Protein AF-A0A9D9AH36-F1 (afdb_monomer_lite)

Structure (mmCIF, N/CA/C/O backbone):
data_AF-A0A9D9AH36-F1
#
_entry.id   AF-A0A9D9AH36-F1
#
loop_
_atom_site.group_PDB
_atom_site.id
_atom_site.type_symbol
_atom_site.label_atom_id
_atom_site.label_alt_id
_atom_site.label_comp_id
_atom_site.label_asym_id
_atom_site.label_entity_id
_atom_site.label_seq_id
_atom_site.pdbx_PDB_ins_code
_atom_site.Cartn_x
_atom_site.Cartn_y
_atom_site.Cartn_z
_atom_site.occupancy
_atom_site.B_iso_or_equiv
_atom_site.auth_seq_id
_atom_site.auth_comp_id
_atom_site.auth_asym_id
_atom_site.auth_atom_id
_atom_site.pdbx_PDB_model_num
ATOM 1 N N . PHE A 1 1 ? 1.449 7.543 4.435 1.00 92.88 1 PHE A N 1
ATOM 2 C CA . PHE A 1 1 ? 0.827 6.372 3.781 1.00 92.88 1 PHE A CA 1
ATOM 3 C C . PHE A 1 1 ? -0.257 6.823 2.823 1.00 92.88 1 PHE A C 1
ATOM 5 O O . PHE A 1 1 ? -0.036 6.659 1.636 1.00 92.88 1 PHE A O 1
ATOM 12 N N . LYS A 1 2 ? -1.359 7.418 3.315 1.00 96.12 2 LYS A N 1
ATOM 13 C CA . LYS A 1 2 ? -2.497 7.848 2.488 1.00 96.12 2 LYS A CA 1
ATOM 14 C C . LYS A 1 2 ? -2.066 8.689 1.283 1.00 96.12 2 LYS A C 1
ATOM 16 O O . LYS A 1 2 ? -2.300 8.270 0.167 1.00 96.12 2 LYS A O 1
ATOM 21 N N . ASP A 1 3 ? -1.313 9.765 1.500 1.00 98.19 3 ASP A N 1
ATOM 22 C CA . ASP A 1 3 ? -0.877 10.638 0.396 1.00 98.19 3 ASP A CA 1
ATOM 23 C C . ASP A 1 3 ? -0.014 9.901 -0.640 1.00 98.19 3 ASP A C 1
ATOM 25 O O . ASP A 1 3 ? -0.188 10.065 -1.842 1.00 98.19 3 ASP A O 1
ATOM 29 N N . SER A 1 4 ? 0.893 9.032 -0.179 1.00 98.19 4 SER A N 1
ATOM 30 C CA . SER A 1 4 ? 1.707 8.192 -1.065 1.00 98.19 4 SER A CA 1
ATOM 31 C C . SER A 1 4 ? 0.847 7.214 -1.864 1.00 98.19 4 SER A C 1
ATOM 33 O O . SER A 1 4 ? 1.107 7.007 -3.044 1.00 98.19 4 SER A O 1
ATOM 35 N N . PHE A 1 5 ? -0.164 6.615 -1.232 1.00 98.50 5 PHE A N 1
ATOM 36 C CA . PHE A 1 5 ? -1.124 5.755 -1.912 1.00 98.50 5 PHE A CA 1
ATOM 37 C C . PHE A 1 5 ? -1.921 6.554 -2.944 1.00 98.50 5 PHE A C 1
ATOM 39 O O . PHE A 1 5 ? -1.938 6.157 -4.097 1.00 98.50 5 PHE A O 1
ATOM 46 N N . ASP A 1 6 ? -2.496 7.699 -2.575 1.00 98.50 6 ASP A N 1
ATOM 47 C CA . ASP A 1 6 ? -3.353 8.513 -3.448 1.00 98.50 6 ASP A CA 1
ATOM 48 C C . ASP A 1 6 ? -2.613 8.989 -4.699 1.00 98.50 6 ASP A C 1
ATOM 50 O O . ASP A 1 6 ? -3.150 8.948 -5.807 1.00 98.50 6 ASP A O 1
ATOM 54 N N . ILE A 1 7 ? -1.353 9.406 -4.538 1.00 98.62 7 ILE A N 1
ATOM 55 C CA . ILE A 1 7 ? -0.502 9.799 -5.662 1.00 98.62 7 ILE A CA 1
ATOM 56 C C . ILE A 1 7 ? -0.267 8.606 -6.592 1.00 98.62 7 ILE A C 1
ATOM 58 O O . ILE A 1 7 ? -0.540 8.715 -7.786 1.00 98.62 7 ILE A O 1
ATOM 62 N N . LEU A 1 8 ? 0.182 7.464 -6.060 1.00 98.62 8 LEU A N 1
ATOM 63 C CA . LEU A 1 8 ? 0.492 6.285 -6.875 1.00 98.62 8 LEU A CA 1
ATOM 64 C C . LEU A 1 8 ? -0.757 5.643 -7.488 1.00 98.62 8 LEU A C 1
ATOM 66 O O . LEU A 1 8 ? -0.685 5.110 -8.591 1.00 98.62 8 LEU A O 1
ATOM 70 N N . TYR A 1 9 ? -1.894 5.705 -6.798 1.00 98.56 9 TYR A N 1
ATOM 71 C CA . TYR A 1 9 ? -3.177 5.210 -7.281 1.00 98.56 9 TYR A CA 1
ATOM 72 C C . TYR A 1 9 ? -3.659 6.046 -8.469 1.00 98.56 9 TYR A C 1
ATOM 74 O O . TYR A 1 9 ? -4.007 5.497 -9.511 1.00 98.56 9 TYR A O 1
ATOM 82 N N . ARG A 1 10 ? -3.575 7.380 -8.362 1.00 98.50 10 ARG A N 1
ATOM 83 C CA . ARG A 1 10 ? -3.886 8.299 -9.464 1.00 98.50 10 ARG A CA 1
ATOM 84 C C . ARG A 1 10 ? -2.940 8.120 -10.654 1.00 98.50 10 ARG A C 1
ATOM 86 O O . ARG A 1 10 ? -3.410 8.020 -11.780 1.00 98.50 10 ARG A O 1
ATOM 93 N N . GLU A 1 11 ? -1.628 8.047 -10.424 1.00 98.62 11 GLU A N 1
ATOM 94 C CA . GLU A 1 11 ? -0.652 7.743 -11.488 1.00 98.62 11 GLU A CA 1
ATOM 95 C C . GLU A 1 11 ? -0.893 6.360 -12.117 1.00 98.62 11 GLU A C 1
ATOM 97 O O . GLU A 1 11 ? -0.603 6.138 -13.295 1.00 98.62 11 GLU A O 1
ATOM 102 N N . GLY A 1 12 ? -1.446 5.428 -11.339 1.00 98.25 12 GLY A N 1
ATOM 103 C CA . GLY A 1 12 ? -1.760 4.066 -11.748 1.00 98.25 12 GLY A CA 1
ATOM 104 C C . GLY A 1 12 ? -2.861 3.944 -12.795 1.00 98.25 12 GLY A C 1
ATOM 105 O O . GLY A 1 12 ? -2.914 2.910 -13.455 1.00 98.25 12 GLY A O 1
ATOM 106 N N . ALA A 1 13 ? -3.662 4.991 -13.016 1.00 97.88 13 ALA A N 1
ATOM 107 C CA . ALA A 1 13 ? -4.607 5.039 -14.132 1.00 97.88 13 ALA A CA 1
ATOM 108 C C . ALA A 1 13 ? -3.904 4.866 -15.494 1.00 97.88 13 ALA A C 1
ATOM 110 O O . ALA A 1 13 ? -4.484 4.310 -16.422 1.00 97.88 13 ALA A O 1
ATOM 111 N N . GLU A 1 14 ? -2.639 5.289 -15.595 1.00 98.25 14 GLU A N 1
ATOM 112 C CA . GLU A 1 14 ? -1.827 5.151 -16.808 1.00 98.25 14 GLU A CA 1
ATOM 113 C C . GLU A 1 14 ? -0.610 4.242 -16.602 1.00 98.25 14 GLU A C 1
ATOM 115 O O . GLU A 1 14 ? -0.261 3.440 -17.470 1.00 98.25 14 GLU A O 1
ATOM 120 N N . ARG A 1 15 ? 0.093 4.384 -15.469 1.00 97.94 15 ARG A N 1
ATOM 121 C CA . ARG A 1 15 ? 1.386 3.725 -15.220 1.00 97.94 15 ARG A CA 1
ATOM 122 C C . ARG A 1 15 ? 1.499 3.217 -13.777 1.00 97.94 15 ARG A C 1
ATOM 124 O O . ARG A 1 15 ? 2.221 3.837 -12.983 1.00 97.94 15 ARG A O 1
ATOM 131 N N . PRO A 1 16 ? 0.872 2.067 -13.453 1.00 97.94 16 PRO A N 1
ATOM 132 C CA . PRO A 1 16 ? 0.908 1.460 -12.122 1.00 97.94 16 PRO A CA 1
ATOM 133 C C . PRO A 1 16 ? 2.321 1.326 -11.547 1.00 97.94 16 PRO A C 1
ATOM 135 O O . PRO A 1 16 ? 3.279 1.018 -12.261 1.00 97.94 16 PRO A O 1
ATOM 138 N N . LYS A 1 17 ? 2.445 1.544 -10.234 1.00 98.19 17 LYS A N 1
ATOM 139 C CA . LYS A 1 17 ? 3.692 1.401 -9.466 1.00 98.19 17 LYS A CA 1
ATOM 140 C C . LYS A 1 17 ? 3.440 0.647 -8.165 1.00 98.19 17 LYS A C 1
ATOM 142 O O . LYS A 1 17 ? 2.301 0.387 -7.792 1.00 98.19 17 LYS A O 1
ATOM 147 N N . MET A 1 18 ? 4.517 0.309 -7.464 1.00 98.25 18 MET A N 1
ATOM 148 C CA . MET A 1 18 ? 4.450 -0.358 -6.165 1.00 98.25 18 MET A CA 1
ATOM 149 C C . MET A 1 18 ? 4.635 0.623 -5.002 1.00 98.25 18 MET A C 1
ATOM 151 O O . MET A 1 18 ? 5.425 1.562 -5.090 1.00 98.25 18 MET A O 1
ATOM 155 N N . LEU A 1 19 ? 3.982 0.335 -3.876 1.00 98.12 19 LEU A N 1
ATOM 156 C CA . LEU A 1 19 ? 4.211 0.987 -2.587 1.00 98.12 19 LEU A CA 1
ATOM 157 C C . LEU A 1 19 ? 4.679 -0.061 -1.572 1.00 98.12 19 LEU A C 1
ATOM 159 O O . LEU A 1 19 ? 4.037 -1.090 -1.390 1.00 98.12 19 LEU A O 1
ATOM 163 N N . THR A 1 20 ? 5.799 0.193 -0.893 1.00 97.81 20 THR A N 1
ATOM 164 C CA . THR A 1 20 ? 6.247 -0.646 0.230 1.00 97.81 20 THR A CA 1
ATOM 165 C C . THR A 1 20 ? 5.746 -0.065 1.546 1.00 97.81 20 THR A C 1
ATOM 167 O O . THR A 1 20 ? 5.943 1.119 1.813 1.00 97.81 20 THR A O 1
ATOM 170 N N . VAL A 1 21 ? 5.187 -0.914 2.411 1.00 95.06 21 VAL A N 1
ATOM 171 C CA . VAL A 1 21 ? 4.839 -0.553 3.790 1.00 95.06 21 VAL A CA 1
ATOM 172 C C . VAL A 1 21 ? 5.757 -1.308 4.749 1.00 95.06 21 VAL A C 1
ATOM 174 O O . VAL A 1 21 ? 5.690 -2.530 4.858 1.00 95.06 21 VAL A O 1
ATOM 177 N N . GLY A 1 22 ? 6.651 -0.584 5.425 1.00 94.88 22 GLY A N 1
ATOM 178 C CA . GLY A 1 22 ? 7.570 -1.161 6.407 1.00 94.88 22 GLY A CA 1
ATOM 179 C C . GLY A 1 22 ? 6.920 -1.297 7.782 1.00 94.88 22 GLY A C 1
ATOM 180 O O . GLY A 1 22 ? 6.453 -0.308 8.345 1.00 94.88 22 GLY A O 1
ATOM 181 N N . LEU A 1 23 ? 6.931 -2.506 8.347 1.00 95.88 23 LEU A N 1
ATOM 182 C CA . LEU A 1 23 ? 6.359 -2.805 9.660 1.00 95.88 23 LEU A CA 1
ATOM 183 C C . LEU A 1 23 ? 7.437 -3.403 10.570 1.00 95.88 23 LEU A C 1
ATOM 185 O O . LEU A 1 23 ? 8.232 -4.232 10.140 1.00 95.88 23 LEU A O 1
ATOM 189 N N . HIS A 1 24 ? 7.436 -3.014 11.843 1.00 96.88 24 HIS A N 1
ATOM 190 C CA . HIS A 1 24 ? 8.283 -3.618 12.872 1.00 96.88 24 HIS A CA 1
ATOM 191 C C . HIS A 1 24 ? 7.425 -3.954 14.088 1.00 96.88 24 HIS A C 1
ATOM 193 O O . HIS A 1 24 ? 6.765 -3.059 14.624 1.00 96.88 24 HIS A O 1
ATOM 199 N N . ALA A 1 25 ? 7.477 -5.202 14.564 1.00 95.69 25 ALA A N 1
ATOM 200 C CA . ALA A 1 25 ? 6.649 -5.682 15.676 1.00 95.69 25 ALA A CA 1
ATOM 201 C C . ALA A 1 25 ? 6.794 -4.806 16.931 1.00 95.69 25 ALA A C 1
ATOM 203 O O . ALA A 1 25 ? 5.804 -4.318 17.473 1.00 95.69 25 ALA A O 1
ATOM 204 N N . ARG A 1 26 ? 8.038 -4.485 17.316 1.00 96.06 26 ARG A N 1
ATOM 205 C CA . ARG A 1 26 ? 8.338 -3.610 18.461 1.00 96.06 26 ARG A CA 1
ATOM 206 C C . ARG A 1 26 ? 7.758 -2.201 18.316 1.00 96.06 26 ARG A C 1
ATOM 208 O O . ARG A 1 26 ? 7.550 -1.543 19.328 1.00 96.06 26 ARG A O 1
ATOM 215 N N . LEU A 1 27 ? 7.541 -1.697 17.098 1.00 94.81 27 LEU A N 1
ATOM 216 C CA . LEU A 1 27 ? 7.032 -0.342 16.871 1.00 94.81 27 LEU A CA 1
ATOM 217 C C . LEU A 1 27 ? 5.520 -0.322 16.689 1.00 94.81 27 LEU A C 1
ATOM 219 O O . LEU A 1 27 ? 4.838 0.349 17.461 1.00 94.81 27 LEU A O 1
ATOM 223 N N . LEU A 1 28 ? 5.019 -1.019 15.674 1.00 95.25 28 LE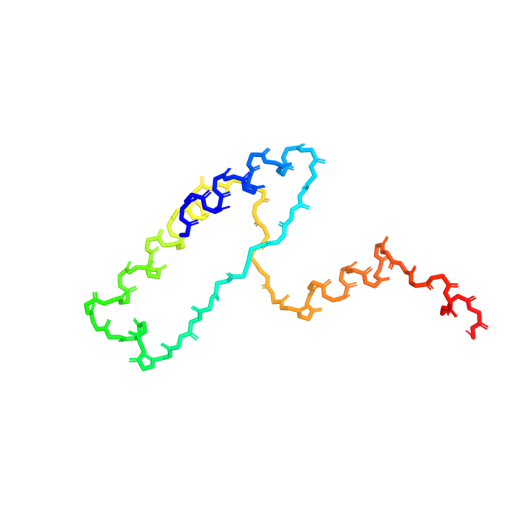U A N 1
ATOM 224 C CA . LEU A 1 28 ? 3.622 -0.947 15.260 1.00 95.25 28 LEU A CA 1
ATOM 225 C C . LEU A 1 28 ? 2.713 -1.845 16.101 1.00 95.25 28 LEU A C 1
ATOM 227 O O . LEU A 1 28 ? 1.548 -1.516 16.268 1.00 95.25 28 LEU A O 1
ATOM 231 N N . GLY A 1 29 ? 3.251 -2.917 16.691 1.00 94.81 29 GLY A N 1
ATOM 232 C CA . GLY A 1 29 ? 2.498 -3.829 17.558 1.00 94.81 29 GLY A CA 1
ATOM 233 C C . GLY A 1 29 ? 2.073 -3.223 18.898 1.00 94.81 29 GLY A C 1
ATOM 234 O O . GLY A 1 29 ? 1.376 -3.870 19.670 1.00 94.81 29 GLY A O 1
ATOM 235 N N . ARG A 1 30 ? 2.477 -1.983 19.204 1.00 96.69 30 ARG A N 1
ATOM 236 C CA . ARG A 1 30 ? 2.047 -1.294 20.426 1.00 96.69 30 ARG A CA 1
ATOM 237 C C . ARG A 1 30 ? 0.556 -0.939 20.344 1.00 96.69 30 ARG A C 1
ATOM 239 O O . ARG A 1 30 ? 0.145 -0.426 19.302 1.00 96.69 30 ARG A O 1
ATOM 246 N N . PRO A 1 31 ? -0.224 -1.069 21.436 1.00 96.62 31 PRO A N 1
ATOM 247 C CA . PRO A 1 31 ? -1.655 -0.744 21.440 1.00 96.62 31 PRO A CA 1
ATOM 248 C C . PRO A 1 31 ? -1.982 0.653 20.886 1.00 96.62 31 PRO A C 1
ATOM 250 O O . PRO A 1 31 ? -2.875 0.799 20.060 1.00 96.62 31 PRO A O 1
ATOM 253 N N . GLY A 1 32 ? -1.186 1.673 21.228 1.00 96.44 32 GLY A N 1
ATOM 254 C CA . GLY A 1 32 ? -1.370 3.039 20.713 1.00 96.44 32 GLY A CA 1
ATOM 255 C C . GLY A 1 32 ? -1.011 3.246 19.232 1.00 96.44 32 GLY A C 1
ATOM 256 O O . GLY A 1 32 ? -1.144 4.356 18.725 1.00 96.44 32 GLY A O 1
ATOM 257 N N . ARG A 1 33 ? -0.508 2.220 18.530 1.00 95.62 33 ARG A N 1
ATOM 258 C CA . ARG A 1 33 ? -0.050 2.311 17.130 1.00 95.62 33 ARG A CA 1
ATOM 259 C C . ARG A 1 33 ? -0.682 1.277 16.206 1.00 95.62 33 ARG A C 1
ATOM 261 O O . ARG A 1 33 ? -0.838 1.581 15.026 1.00 95.62 33 ARG A O 1
ATOM 268 N N . ILE A 1 34 ? -1.088 0.111 16.710 1.00 96.88 34 ILE A N 1
ATOM 269 C CA . ILE A 1 34 ? -1.626 -0.974 15.876 1.00 96.88 34 ILE A CA 1
ATOM 270 C C . ILE A 1 34 ? -2.887 -0.559 15.107 1.00 96.88 34 ILE A C 1
ATOM 272 O O . ILE A 1 34 ? -3.064 -0.952 13.958 1.00 96.88 34 ILE A O 1
ATOM 276 N N . GLY A 1 35 ? -3.695 0.349 15.668 1.00 96.94 35 GLY A N 1
ATOM 277 C CA . GLY A 1 35 ? -4.847 0.942 14.979 1.00 96.94 35 GLY A CA 1
ATOM 278 C C . GLY A 1 35 ? -4.501 1.631 13.650 1.00 96.94 35 GLY A C 1
ATOM 279 O O . GLY A 1 35 ? -5.351 1.723 12.771 1.00 96.94 35 GLY A O 1
ATOM 280 N N . ALA A 1 36 ? -3.257 2.088 13.458 1.00 94.62 36 ALA A N 1
ATOM 281 C CA . ALA A 1 36 ? -2.821 2.635 12.175 1.00 94.62 36 ALA A CA 1
ATOM 282 C C . ALA A 1 36 ? -2.757 1.566 11.074 1.00 94.62 36 ALA A C 1
ATOM 284 O O . ALA A 1 36 ? -3.038 1.884 9.924 1.00 94.62 36 ALA A O 1
ATOM 285 N N . LEU A 1 37 ? -2.429 0.314 11.416 1.00 95.31 37 LEU A N 1
ATOM 286 C CA . LEU A 1 37 ? -2.417 -0.791 10.457 1.00 95.31 37 LEU A CA 1
ATOM 287 C C . LEU A 1 37 ? -3.833 -1.135 9.986 1.00 95.31 37 LEU A C 1
ATOM 289 O O . LEU A 1 37 ? -4.039 -1.316 8.792 1.00 95.31 37 LEU A O 1
ATOM 293 N N . HIS A 1 38 ? -4.804 -1.152 10.903 1.00 95.12 38 HIS A N 1
ATOM 294 C CA . HIS A 1 38 ? -6.216 -1.34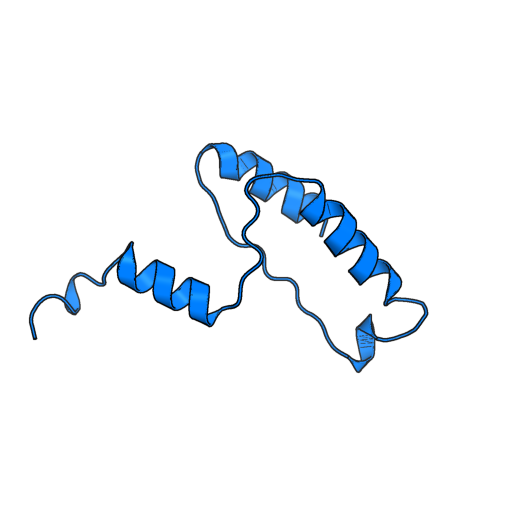2 10.556 1.00 95.12 38 HIS A CA 1
ATOM 295 C C . HIS A 1 38 ? -6.692 -0.269 9.574 1.00 95.12 38 HIS A C 1
ATOM 297 O O . HIS A 1 38 ? -7.136 -0.603 8.485 1.00 95.12 38 HIS A O 1
ATOM 303 N N . ARG A 1 39 ? -6.445 1.015 9.876 1.00 96.31 39 ARG A N 1
ATOM 304 C CA . ARG A 1 39 ? -6.799 2.122 8.969 1.00 96.31 39 ARG A CA 1
ATOM 305 C C . ARG A 1 39 ? -6.126 2.034 7.598 1.00 96.31 39 ARG A C 1
ATOM 307 O O . ARG A 1 39 ? -6.706 2.483 6.617 1.00 96.31 39 ARG A O 1
ATOM 314 N N . ILE A 1 40 ? -4.905 1.496 7.519 1.00 96.00 40 ILE A N 1
ATOM 315 C CA . ILE A 1 40 ? -4.233 1.243 6.236 1.00 96.00 40 ILE A CA 1
ATOM 316 C C . ILE A 1 40 ? -5.011 0.201 5.432 1.00 96.00 40 ILE A C 1
ATOM 318 O O . ILE A 1 40 ? -5.281 0.439 4.259 1.00 96.00 40 ILE A O 1
ATOM 322 N N . PHE A 1 41 ? -5.374 -0.926 6.048 1.00 96.06 41 PHE A N 1
ATOM 323 C CA . PHE A 1 41 ? -6.139 -1.966 5.365 1.00 96.06 41 PHE A CA 1
ATOM 324 C C . PHE A 1 41 ? -7.531 -1.485 4.969 1.00 96.06 41 PHE A C 1
ATOM 326 O O . PHE A 1 41 ? -7.879 -1.631 3.804 1.00 96.06 41 PHE A O 1
ATOM 333 N N . ASP A 1 42 ? -8.271 -0.849 5.879 1.00 97.44 42 ASP A N 1
ATOM 334 C CA . ASP A 1 42 ? -9.605 -0.312 5.592 1.00 97.44 42 ASP A CA 1
ATOM 335 C C . ASP A 1 42 ? -9.566 0.649 4.396 1.00 97.44 42 ASP A C 1
ATOM 337 O O . ASP A 1 42 ? -10.393 0.560 3.493 1.00 97.44 42 ASP A O 1
ATOM 341 N N . TYR A 1 43 ? -8.559 1.530 4.354 1.00 98.25 43 TYR A N 1
ATOM 342 C CA . TYR A 1 43 ? -8.394 2.484 3.262 1.00 98.25 43 TYR A CA 1
ATOM 343 C C . TYR A 1 43 ? -8.010 1.812 1.943 1.00 98.25 43 TYR A C 1
ATOM 345 O O . TYR A 1 43 ? -8.564 2.138 0.904 1.00 98.25 43 TYR A O 1
ATOM 353 N N . VAL A 1 44 ? -7.062 0.873 1.944 1.00 97.44 44 VAL A N 1
ATOM 354 C CA . VAL A 1 44 ? -6.642 0.211 0.699 1.00 97.44 44 VAL A CA 1
ATOM 355 C C . VAL A 1 44 ? -7.742 -0.686 0.144 1.00 97.44 44 VAL A C 1
ATOM 357 O O . V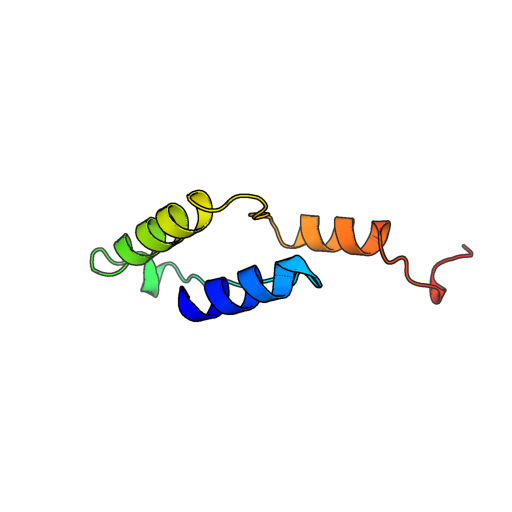AL A 1 44 ? -7.970 -0.690 -1.061 1.00 97.44 44 VAL A O 1
ATOM 360 N N . LEU A 1 45 ? -8.429 -1.430 1.012 1.00 97.00 45 LEU A N 1
ATOM 361 C CA . LEU A 1 45 ? -9.485 -2.362 0.618 1.00 97.00 45 LEU A CA 1
ATOM 362 C C . LEU A 1 45 ? -10.752 -1.649 0.129 1.00 97.00 45 LEU A C 1
ATOM 364 O O . LEU A 1 45 ? -11.572 -2.280 -0.529 1.00 97.00 45 LEU A O 1
ATOM 368 N N . SER A 1 46 ? -10.909 -0.350 0.404 1.00 98.06 46 SER A N 1
ATOM 369 C CA . SER A 1 46 ? -11.996 0.458 -0.158 1.00 98.06 46 SER A CA 1
ATOM 370 C C . SER A 1 46 ? -11.746 0.920 -1.600 1.00 98.06 46 SER A C 1
ATOM 372 O O . SER A 1 46 ? -12.589 1.622 -2.153 1.00 98.06 46 SER A O 1
ATOM 374 N N . HIS A 1 47 ? -10.592 0.599 -2.192 1.00 98.38 47 HIS A N 1
ATOM 375 C CA . HIS A 1 47 ? -10.246 0.944 -3.570 1.00 98.38 47 HIS A CA 1
ATOM 376 C C . HIS A 1 47 ? -10.173 -0.322 -4.426 1.00 98.38 47 HIS A C 1
ATOM 378 O O . HIS A 1 47 ? -9.636 -1.349 -4.009 1.00 98.38 47 HIS A O 1
ATOM 384 N N . GLU A 1 48 ? -10.686 -0.243 -5.649 1.00 97.62 48 GLU A N 1
ATOM 385 C CA . GLU A 1 48 ? -10.577 -1.332 -6.617 1.00 97.62 48 GLU A CA 1
ATOM 386 C C . GLU A 1 48 ? -9.170 -1.393 -7.230 1.00 97.62 48 GLU A C 1
ATOM 388 O O . GLU A 1 48 ? -8.358 -0.482 -7.088 1.00 97.62 48 GLU A O 1
ATOM 393 N N . HIS A 1 49 ? -8.856 -2.491 -7.918 1.00 97.50 49 HIS A N 1
ATOM 394 C CA . HIS A 1 49 ? -7.602 -2.652 -8.669 1.00 97.50 49 HIS A CA 1
ATOM 395 C C . HIS A 1 49 ? -6.301 -2.509 -7.853 1.00 97.50 49 HIS A C 1
ATOM 397 O O . HIS A 1 49 ? -5.235 -2.260 -8.419 1.00 97.50 49 HIS A O 1
ATOM 403 N N . VAL A 1 50 ? -6.345 -2.744 -6.537 1.00 98.19 50 VAL A N 1
ATOM 404 C CA . VAL A 1 50 ? -5.137 -2.810 -5.705 1.00 98.19 50 VAL A CA 1
ATOM 405 C C . VAL A 1 50 ? -4.644 -4.246 -5.557 1.00 98.19 50 VAL A C 1
ATOM 407 O O . VAL A 1 50 ? -5.362 -5.128 -5.088 1.00 98.19 50 VAL A O 1
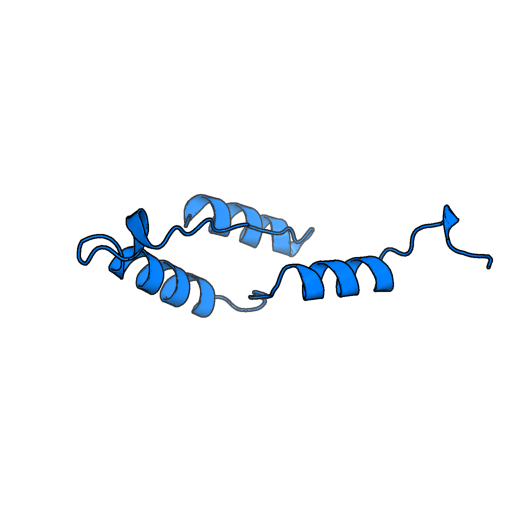ATOM 410 N N . TRP A 1 51 ? -3.372 -4.481 -5.883 1.00 98.19 51 TRP A N 1
ATOM 411 C CA . TRP A 1 51 ? -2.725 -5.775 -5.675 1.00 98.19 51 TRP A CA 1
ATOM 412 C C . TRP A 1 51 ? -1.939 -5.805 -4.356 1.00 98.19 51 TRP A C 1
ATOM 414 O O . TRP A 1 51 ? -0.774 -5.409 -4.294 1.00 98.19 51 TRP A O 1
ATOM 424 N N . ILE A 1 52 ? -2.574 -6.294 -3.286 1.00 97.50 52 ILE A N 1
ATOM 425 C CA . ILE A 1 52 ? -1.886 -6.613 -2.026 1.00 97.50 52 ILE A CA 1
ATOM 426 C C . ILE A 1 52 ? -1.166 -7.949 -2.214 1.00 97.50 52 ILE A C 1
ATOM 428 O O . ILE A 1 52 ? -1.804 -8.984 -2.393 1.00 97.50 52 ILE A O 1
ATOM 432 N N . THR A 1 53 ? 0.166 -7.930 -2.202 1.00 97.81 53 THR A N 1
ATOM 433 C CA . THR A 1 53 ? 0.960 -9.083 -2.639 1.00 97.81 53 THR A CA 1
ATOM 434 C C . THR A 1 53 ? 2.278 -9.224 -1.889 1.00 97.81 53 THR A C 1
ATOM 436 O O . THR A 1 53 ? 2.764 -8.285 -1.250 1.00 97.81 53 THR A O 1
ATOM 439 N N . ARG A 1 54 ? 2.880 -10.412 -1.977 1.00 98.38 54 ARG A N 1
ATOM 440 C CA . ARG A 1 54 ? 4.218 -10.680 -1.448 1.00 98.38 54 ARG A CA 1
ATOM 441 C C . ARG A 1 54 ? 5.286 -10.264 -2.458 1.00 98.38 54 ARG A C 1
ATOM 443 O O . ARG A 1 54 ? 5.056 -10.169 -3.662 1.00 98.38 54 ARG A O 1
ATOM 450 N N . ARG A 1 55 ? 6.507 -10.042 -1.968 1.00 98.50 55 ARG A N 1
ATOM 451 C CA . ARG A 1 55 ? 7.637 -9.629 -2.818 1.00 98.50 55 ARG A CA 1
ATOM 452 C C . ARG A 1 55 ? 8.053 -10.698 -3.831 1.00 98.50 55 ARG A C 1
ATOM 454 O O . ARG A 1 55 ? 8.490 -10.346 -4.921 1.00 98.50 55 ARG A O 1
ATOM 461 N N . ASP A 1 56 ? 7.918 -11.976 -3.496 1.00 98.50 56 ASP A N 1
ATOM 462 C CA . ASP A 1 56 ? 8.237 -13.085 -4.398 1.00 98.50 56 ASP A CA 1
ATOM 463 C C . ASP A 1 56 ? 7.204 -13.229 -5.525 1.00 98.50 56 ASP A C 1
ATOM 465 O O . ASP A 1 56 ? 7.569 -13.546 -6.655 1.00 98.50 56 ASP A O 1
ATOM 469 N N . ASP A 1 57 ? 5.938 -12.910 -5.259 1.00 98.62 57 ASP A N 1
ATOM 470 C CA . ASP A 1 57 ? 4.903 -12.829 -6.293 1.00 98.62 57 ASP A CA 1
ATOM 471 C C . ASP A 1 57 ? 5.170 -11.671 -7.273 1.00 98.62 57 ASP A C 1
ATOM 473 O O . ASP A 1 57 ? 5.041 -11.854 -8.484 1.00 98.62 57 ASP A O 1
ATOM 477 N N . ILE A 1 58 ? 5.640 -10.512 -6.786 1.00 98.44 58 ILE A N 1
ATOM 478 C CA . ILE A 1 58 ? 6.109 -9.409 -7.650 1.00 98.44 58 ILE A CA 1
ATOM 479 C C . ILE A 1 58 ? 7.292 -9.865 -8.509 1.00 98.44 58 ILE A C 1
ATOM 481 O O . ILE A 1 58 ? 7.304 -9.612 -9.712 1.00 98.44 58 ILE A O 1
ATOM 485 N N . ALA A 1 59 ? 8.276 -10.551 -7.919 1.00 97.75 59 ALA A N 1
ATOM 486 C CA . ALA A 1 59 ? 9.443 -11.038 -8.653 1.00 97.75 59 ALA A CA 1
ATOM 487 C C . ALA A 1 59 ? 9.047 -12.018 -9.770 1.00 97.75 59 ALA A C 1
ATOM 489 O O . ALA A 1 59 ? 9.501 -11.874 -10.905 1.00 97.75 59 ALA A O 1
ATOM 490 N N . ARG A 1 60 ? 8.146 -12.968 -9.476 1.00 97.75 60 ARG A N 1
ATOM 491 C CA . ARG A 1 60 ? 7.594 -13.897 -10.475 1.00 97.75 60 ARG A CA 1
ATOM 492 C C . ARG A 1 60 ? 6.824 -13.164 -11.574 1.00 97.75 60 ARG A C 1
ATOM 494 O O . ARG A 1 60 ? 7.037 -13.447 -12.751 1.00 97.75 60 ARG A O 1
ATOM 501 N N . HIS A 1 61 ? 5.976 -12.201 -11.210 1.00 97.94 61 HIS A N 1
ATOM 502 C CA . HIS A 1 61 ? 5.256 -11.368 -12.174 1.00 97.94 61 HIS A CA 1
ATOM 503 C C . HIS A 1 61 ? 6.219 -10.611 -13.097 1.00 97.94 61 HIS A C 1
ATOM 505 O O . HIS A 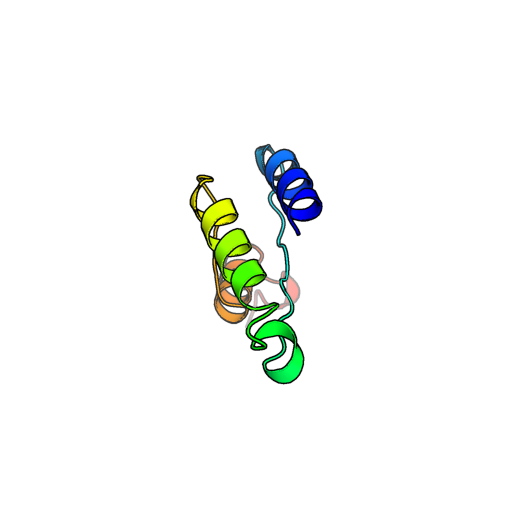1 61 ? 6.035 -10.611 -14.314 1.00 97.94 61 HIS A O 1
ATOM 511 N N . TRP A 1 62 ? 7.268 -10.009 -12.530 1.00 97.12 62 TRP A N 1
ATOM 512 C CA . TRP A 1 62 ? 8.256 -9.252 -13.289 1.00 97.12 62 TRP A CA 1
ATOM 513 C C . TRP A 1 62 ? 9.040 -10.141 -14.251 1.00 97.12 62 TRP A C 1
ATOM 515 O O . TRP A 1 62 ? 9.127 -9.816 -15.427 1.00 97.12 62 TRP A O 1
ATOM 525 N N . ALA A 1 63 ? 9.534 -11.295 -13.796 1.00 95.69 63 ALA A N 1
ATOM 526 C CA . ALA A 1 63 ? 10.249 -12.239 -14.656 1.00 95.69 63 ALA A CA 1
ATOM 527 C C . ALA A 1 63 ? 9.387 -12.730 -15.835 1.00 95.69 63 ALA A C 1
ATOM 529 O O . ALA A 1 63 ? 9.885 -12.864 -16.951 1.00 95.69 63 ALA A O 1
ATOM 530 N N . ALA A 1 64 ? 8.089 -12.958 -15.604 1.00 96.06 64 ALA A N 1
ATOM 531 C CA . ALA A 1 64 ? 7.161 -13.411 -16.637 1.00 96.06 64 ALA A CA 1
ATOM 532 C C . ALA A 1 64 ? 6.771 -12.308 -17.640 1.00 96.06 64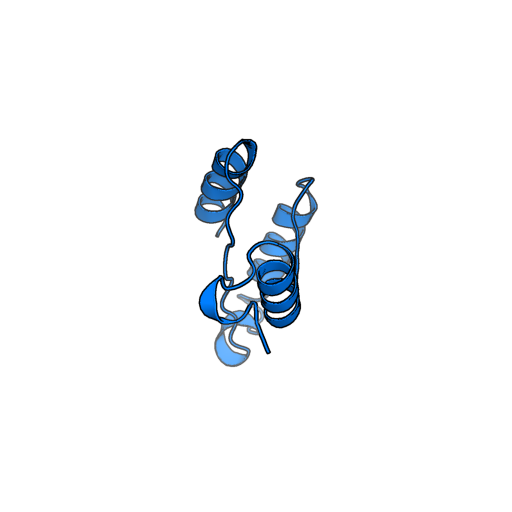 ALA A C 1
ATOM 534 O O . ALA A 1 64 ? 6.636 -12.580 -18.832 1.00 96.06 64 ALA A O 1
ATOM 535 N N . ARG A 1 65 ? 6.558 -11.066 -17.179 1.00 96.69 65 ARG A N 1
ATOM 536 C CA . ARG A 1 65 ? 6.080 -9.944 -18.015 1.00 96.69 65 ARG A CA 1
ATOM 537 C C . ARG A 1 65 ? 7.201 -9.098 -18.621 1.00 96.69 65 ARG A C 1
ATOM 539 O O . ARG A 1 65 ? 7.009 -8.503 -19.677 1.00 96.69 65 ARG A O 1
ATOM 546 N N . HIS A 1 66 ? 8.355 -9.061 -17.968 1.00 95.25 66 HIS A N 1
ATOM 547 C CA . HIS A 1 66 ? 9.536 -8.284 -18.337 1.00 95.25 66 HIS A CA 1
ATOM 548 C C . HIS A 1 66 ? 10.781 -9.190 -18.333 1.00 95.25 66 HIS A C 1
ATOM 550 O O . HIS A 1 66 ? 11.687 -8.992 -17.518 1.00 95.25 66 HIS A O 1
ATOM 556 N N . PRO A 1 67 ? 10.828 -10.217 -19.204 1.00 93.12 67 PRO A N 1
ATOM 557 C CA . PRO A 1 67 ? 11.931 -11.172 -19.221 1.00 93.12 67 PRO A CA 1
ATOM 558 C C . PRO A 1 67 ? 13.255 -10.476 -19.555 1.00 93.12 67 PRO A C 1
ATOM 560 O O . PRO A 1 67 ? 13.306 -9.644 -20.463 1.00 93.12 67 PRO A O 1
ATOM 563 N N . ASP A 1 68 ? 14.329 -10.840 -18.847 1.00 90.75 68 ASP A N 1
ATOM 564 C CA . ASP A 1 68 ? 15.666 -10.297 -19.108 1.00 90.75 68 ASP A CA 1
ATOM 565 C C . ASP A 1 68 ? 16.121 -10.713 -20.520 1.00 90.75 68 ASP A C 1
ATOM 567 O O . ASP A 1 68 ? 16.228 -11.915 -20.795 1.00 90.75 68 ASP A O 1
ATOM 571 N N . PRO A 1 69 ? 16.407 -9.760 -21.429 1.00 87.69 69 PRO A N 1
ATOM 572 C CA . PRO A 1 69 ? 16.833 -10.079 -22.789 1.00 87.69 69 PRO A CA 1
ATOM 573 C C . PRO A 1 69 ? 18.151 -10.863 -22.834 1.00 87.69 69 PRO A C 1
ATOM 575 O O . PRO A 1 69 ? 18.405 -11.546 -23.819 1.00 87.69 69 PRO A O 1
ATOM 578 N N . ARG A 1 70 ? 18.967 -10.814 -21.774 1.00 86.62 70 ARG A N 1
ATOM 579 C CA . ARG A 1 70 ? 20.243 -11.541 -21.677 1.00 86.62 70 ARG A CA 1
ATOM 580 C C . ARG A 1 70 ? 20.078 -13.006 -21.272 1.00 86.62 70 ARG A C 1
ATOM 582 O O . ARG A 1 70 ? 21.010 -13.778 -21.446 1.00 86.62 70 ARG A O 1
ATOM 589 N N . ILE A 1 71 ? 18.925 -13.380 -20.711 1.00 77.62 71 ILE A N 1
ATOM 590 C CA . ILE A 1 71 ? 18.635 -14.754 -20.257 1.00 77.62 71 ILE A CA 1
ATOM 591 C C . ILE A 1 71 ? 17.875 -15.547 -21.339 1.00 77.62 71 ILE A C 1
ATOM 593 O O . ILE A 1 71 ? 17.725 -16.763 -21.244 1.00 77.62 71 ILE A O 1
ATOM 597 N N . ARG A 1 72 ? 17.432 -14.898 -22.425 1.00 58.47 72 ARG A N 1
ATOM 598 C CA . ARG A 1 72 ? 16.837 -15.589 -23.578 1.00 58.47 72 ARG A CA 1
ATOM 599 C C . ARG A 1 72 ? 17.925 -16.290 -24.403 1.00 58.47 72 ARG A C 1
ATOM 601 O O . ARG A 1 72 ? 18.468 -15.682 -25.319 1.00 58.47 72 ARG A O 1
ATOM 608 N N . GLY A 1 73 ? 18.215 -17.557 -24.098 1.00 60.59 73 GLY A N 1
ATOM 609 C CA . GLY A 1 73 ? 19.082 -18.393 -24.943 1.00 60.59 73 GLY A CA 1
ATOM 610 C C . GLY A 1 73 ? 19.941 -19.453 -24.244 1.00 60.59 73 GLY A C 1
ATOM 611 O O . GLY A 1 73 ? 21.043 -19.701 -24.725 1.00 60.59 73 GLY A O 1
ATOM 612 N N . ALA A 1 74 ? 19.476 -20.063 -23.150 1.00 49.78 74 ALA A N 1
ATOM 613 C CA . ALA A 1 74 ? 20.054 -21.301 -22.614 1.00 49.78 74 ALA A CA 1
ATOM 614 C C . ALA A 1 74 ? 19.057 -22.452 -22.775 1.00 49.78 74 ALA A C 1
ATOM 616 O O . ALA A 1 74 ? 17.854 -22.200 -22.524 1.00 49.78 74 ALA A O 1
#

Sequence (74 aa):
FKDSFDILYREGAERPKMLTVGLHARLLGRPGRIGALHRIFDYVLSHEHVWITRRDDIARHWAARHPDPRIRGA

Foldseek 3Di:
DVVVCVVQVVVCVPPHDDDDDDDDCVPQVDPVRVVVVVVVCVVQVVDPPDDPDDPVVVVVVCCVPPPDPVPPDD

Radius of gyration: 16.23 Å; chains: 1; bounding box: 32×32×46 Å

pLDDT: mean 94.79, std 8.56, range [49.78, 98.62]

Secondary structure (DSSP, 8-state):
-HHHHHHHHHHTTTS---------HHHHTSHHHHHHHHHHHHHHHTSTT-----HHHHHHHHHHHS--TTTTT-